Protein AF-A0A5N7MXN5-F1 (afdb_monomer_lite)

Organism: NCBI:txid2108360

Radius of gyration: 14.62 Å; chains: 1; bounding box: 27×20×42 Å

Secondary structure (DSSP, 8-state):
--SEEEEEEEE--HHHHTSTT---TT--EEEEEEEEHHHH-HHHHHHHHHHHHHHHHHTT-

InterPro domains:
  IPR020602 GTP cyclohydrolase I domain [PF01227] (2-52)
  IPR043133 GTP cyclohydrolase I, C-terminal/NADPH-dependent 7-cyano-7-deazaguanine reductase [G3DSA:3.30.1130.10] (1-54)

Foldseek 3Di:
DDQKDKDKDWDQDCCCCVHDVNDDSVPIDIDMDMTGCCVVPPVNVVVVVVVVVVVVVVVVD

pLDDT: mean 91.39, std 9.06, range [47.44, 98.31]

Sequence (61 aa):
APRGLAVRISAVHMCKTQRGVRASHRSRMVNTYYWGDMAQDAELKREFLQECTALDRAGSA

Structure (mmCIF, N/CA/C/O backbone):
data_AF-A0A5N7MXN5-F1
#
_entry.id   AF-A0A5N7MXN5-F1
#
loop_
_atom_site.group_PDB
_atom_site.id
_atom_site.type_symbol
_atom_site.label_atom_id
_atom_site.label_alt_id
_atom_site.label_comp_id
_atom_site.label_asym_id
_atom_site.label_entity_id
_atom_site.label_seq_id
_atom_site.pdbx_PDB_ins_code
_atom_site.Cartn_x
_atom_site.Cartn_y
_atom_site.Cartn_z
_atom_site.occupancy
_atom_site.B_iso_or_equiv
_atom_site.auth_seq_id
_atom_site.auth_comp_id
_atom_site.auth_asym_id
_atom_site.auth_atom_id
_atom_site.pdbx_PDB_model_num
ATOM 1 N N . ALA A 1 1 ? -1.428 -11.472 19.407 1.00 83.12 1 ALA A N 1
ATOM 2 C CA . ALA A 1 1 ? -1.516 -11.383 17.931 1.00 83.12 1 ALA A CA 1
ATOM 3 C C . ALA A 1 1 ? -1.766 -9.926 17.535 1.00 83.12 1 ALA A C 1
ATOM 5 O O . ALA A 1 1 ? -2.375 -9.232 18.348 1.00 83.12 1 ALA A O 1
ATOM 6 N N . PRO A 1 2 ? -1.281 -9.433 16.376 1.00 95.56 2 PRO A N 1
ATOM 7 C CA . PRO A 1 2 ? -1.550 -8.060 15.941 1.00 95.56 2 PRO A CA 1
ATOM 8 C C . PRO A 1 2 ? -3.041 -7.863 15.638 1.00 95.56 2 PRO A C 1
ATOM 10 O O . PRO A 1 2 ? -3.728 -8.808 15.256 1.00 95.56 2 PRO A O 1
ATOM 13 N N . ARG A 1 3 ? -3.526 -6.629 15.796 1.00 96.62 3 ARG A N 1
ATOM 14 C CA . ARG A 1 3 ? -4.928 -6.259 15.531 1.00 96.62 3 ARG A CA 1
ATOM 15 C C . ARG A 1 3 ? -5.268 -6.196 14.036 1.00 96.62 3 ARG A C 1
ATOM 17 O O . ARG A 1 3 ? -6.410 -6.407 13.645 1.00 96.62 3 ARG A O 1
ATOM 24 N N . GLY A 1 4 ? -4.274 -5.942 13.190 1.00 97.25 4 GLY A N 1
ATOM 25 C CA . GLY A 1 4 ? -4.421 -5.912 11.740 1.00 97.25 4 GLY A CA 1
ATOM 26 C C . GLY A 1 4 ? -3.072 -5.968 11.032 1.00 97.25 4 GLY A C 1
ATOM 27 O O . GLY A 1 4 ? -2.025 -5.813 11.662 1.00 97.25 4 GLY A O 1
ATOM 28 N N . LEU A 1 5 ? -3.105 -6.217 9.725 1.00 97.44 5 LEU A N 1
ATOM 29 C CA . LEU A 1 5 ? -1.929 -6.293 8.860 1.00 97.44 5 LEU A CA 1
ATOM 30 C C . LEU A 1 5 ? -2.265 -5.717 7.485 1.00 97.44 5 LEU A C 1
ATOM 32 O O . LEU A 1 5 ? -3.312 -6.033 6.921 1.00 97.44 5 LEU A O 1
ATOM 36 N N . ALA A 1 6 ? -1.357 -4.921 6.929 1.00 97.94 6 ALA A N 1
ATOM 37 C CA . ALA A 1 6 ? -1.387 -4.525 5.530 1.00 97.94 6 ALA A CA 1
ATOM 38 C C . ALA A 1 6 ? -0.073 -4.911 4.855 1.00 97.94 6 ALA A C 1
ATOM 40 O O . ALA A 1 6 ? 1.006 -4.708 5.406 1.00 97.94 6 ALA A O 1
ATOM 41 N N . VAL A 1 7 ? -0.173 -5.471 3.652 1.00 97.56 7 VAL A N 1
ATOM 42 C CA . VAL A 1 7 ? 0.980 -5.838 2.826 1.00 97.56 7 VAL A CA 1
ATOM 43 C C . VAL A 1 7 ? 0.795 -5.212 1.459 1.00 97.56 7 VAL A C 1
ATOM 45 O O . VAL A 1 7 ? -0.213 -5.468 0.802 1.00 97.56 7 VAL A O 1
ATOM 48 N N . ARG A 1 8 ? 1.776 -4.421 1.016 1.00 96.94 8 ARG A N 1
ATOM 49 C CA . ARG A 1 8 ? 1.816 -3.826 -0.321 1.00 96.94 8 ARG A CA 1
ATOM 50 C C . ARG A 1 8 ? 3.105 -4.215 -1.027 1.00 96.94 8 ARG A C 1
ATOM 52 O O . ARG A 1 8 ? 4.192 -4.001 -0.503 1.00 96.94 8 ARG A O 1
ATOM 59 N N . ILE A 1 9 ? 2.977 -4.755 -2.231 1.00 95.25 9 ILE A N 1
ATOM 60 C CA . ILE A 1 9 ? 4.100 -5.180 -3.066 1.00 95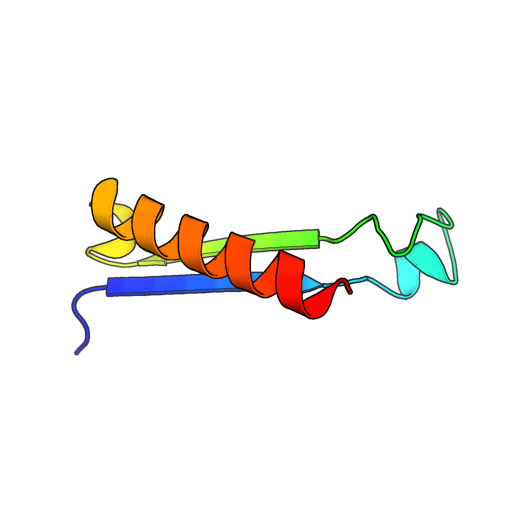.25 9 ILE A CA 1
ATOM 61 C C . ILE A 1 9 ? 4.099 -4.325 -4.329 1.00 95.25 9 ILE A C 1
ATOM 63 O O 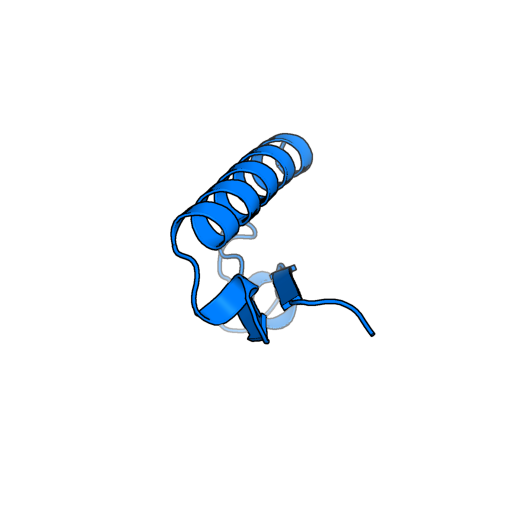. ILE A 1 9 ? 3.118 -4.335 -5.067 1.00 95.25 9 ILE A O 1
ATOM 67 N N . SER A 1 10 ? 5.198 -3.606 -4.570 1.00 94.31 10 SER A N 1
ATOM 68 C CA . SER A 1 10 ? 5.430 -2.771 -5.756 1.00 94.31 10 SER A CA 1
ATOM 69 C C . SER A 1 10 ? 6.648 -3.294 -6.516 1.00 94.31 10 SER A C 1
ATOM 71 O O . SER A 1 10 ? 7.777 -3.162 -6.042 1.00 94.31 10 SER A O 1
ATOM 73 N N . ALA A 1 11 ? 6.449 -3.877 -7.700 1.00 92.88 11 ALA A N 1
ATOM 74 C CA . ALA A 1 11 ? 7.512 -4.578 -8.424 1.00 92.88 11 ALA A CA 1
ATOM 75 C C . ALA A 1 11 ? 7.536 -4.274 -9.928 1.00 92.88 11 ALA A C 1
ATOM 77 O O . ALA A 1 11 ? 6.501 -4.085 -10.572 1.00 92.88 11 ALA A O 1
ATOM 78 N N . VAL A 1 12 ? 8.744 -4.285 -10.502 1.00 92.88 12 VAL A N 1
ATOM 79 C CA . VAL A 1 12 ? 8.954 -4.325 -11.954 1.00 92.88 12 VAL A CA 1
ATOM 80 C C . VAL A 1 12 ? 9.098 -5.778 -12.380 1.00 92.88 12 VAL A C 1
ATOM 82 O O . VAL A 1 12 ? 9.897 -6.526 -11.824 1.00 92.88 12 VAL A O 1
ATOM 85 N N . HIS A 1 13 ? 8.343 -6.175 -13.400 1.00 93.00 13 HIS A N 1
ATOM 86 C CA . HIS A 1 13 ? 8.444 -7.517 -13.959 1.00 93.00 13 HIS A CA 1
ATOM 87 C C . HIS A 1 13 ? 9.405 -7.511 -15.137 1.00 93.00 13 HIS A C 1
ATOM 89 O O . HIS A 1 13 ? 9.059 -7.019 -16.210 1.00 93.00 13 HIS A O 1
ATOM 95 N N . MET A 1 14 ? 10.573 -8.134 -14.979 1.00 93.06 14 MET A N 1
ATOM 96 C CA . MET A 1 14 ? 11.552 -8.225 -16.070 1.00 93.06 14 MET A CA 1
ATOM 97 C C . MET A 1 14 ? 10.984 -8.953 -17.294 1.00 93.06 14 MET A C 1
ATOM 99 O O . MET A 1 14 ? 11.284 -8.591 -18.427 1.00 93.06 14 MET A O 1
ATOM 103 N N . CYS A 1 15 ? 10.064 -9.902 -17.088 1.00 91.69 15 CYS A N 1
ATOM 104 C CA . CYS A 1 15 ? 9.337 -10.554 -18.178 1.00 91.69 15 CYS A CA 1
ATOM 105 C C . CYS A 1 15 ? 8.490 -9.581 -19.016 1.00 91.69 15 CYS A C 1
ATOM 107 O O . CYS A 1 15 ? 8.242 -9.870 -20.181 1.00 91.69 15 CYS A O 1
ATOM 109 N N . LYS A 1 16 ? 8.045 -8.453 -18.441 1.00 90.38 16 LYS A N 1
ATOM 110 C CA . LYS A 1 16 ? 7.299 -7.396 -19.140 1.00 90.38 16 LYS A CA 1
ATOM 111 C C . LYS A 1 16 ? 8.210 -6.335 -19.753 1.00 90.38 16 LYS A C 1
ATOM 113 O O . LYS A 1 16 ? 7.790 -5.711 -20.720 1.00 90.38 16 LYS A O 1
ATOM 118 N N . THR A 1 17 ? 9.407 -6.111 -19.207 1.00 89.62 17 THR A N 1
ATOM 119 C CA . THR A 1 17 ? 10.309 -5.039 -19.661 1.00 89.62 17 THR A CA 1
ATOM 120 C C . THR A 1 17 ? 11.369 -5.523 -20.649 1.00 89.62 17 THR A C 1
ATOM 122 O O . THR A 1 17 ? 11.629 -4.857 -21.646 1.00 89.62 17 THR A O 1
ATOM 125 N N . GLN A 1 18 ? 11.962 -6.696 -20.422 1.00 88.56 18 GLN A N 1
ATOM 126 C CA . GLN A 1 18 ? 13.031 -7.249 -21.264 1.00 88.56 18 GLN A CA 1
ATOM 127 C C . GLN A 1 18 ? 12.502 -8.078 -22.437 1.00 88.56 18 GLN A C 1
ATOM 129 O O . GLN A 1 18 ? 13.196 -8.274 -23.434 1.00 88.56 18 GLN A O 1
ATOM 134 N N . ARG A 1 19 ? 11.298 -8.636 -22.293 1.00 80.06 19 ARG A N 1
ATOM 135 C CA . ARG A 1 19 ? 10.694 -9.597 -23.223 1.00 80.06 19 ARG A CA 1
ATOM 136 C C . ARG A 1 19 ? 9.198 -9.295 -23.367 1.00 80.06 19 ARG A C 1
ATOM 138 O O . ARG A 1 19 ? 8.662 -8.434 -22.672 1.00 80.06 19 ARG A O 1
ATOM 145 N N . GLY A 1 20 ? 8.523 -9.979 -24.289 1.00 81.94 20 GLY A N 1
ATOM 146 C CA . GLY A 1 20 ? 7.080 -9.819 -24.488 1.00 81.94 20 GLY A CA 1
ATOM 147 C C . GLY A 1 20 ? 6.690 -8.386 -24.868 1.00 81.94 20 GLY A C 1
ATOM 148 O O . GLY A 1 20 ? 7.230 -7.830 -25.818 1.00 81.94 20 GLY A O 1
ATOM 149 N N . VAL A 1 21 ? 5.766 -7.790 -24.111 1.00 87.94 21 VAL A N 1
ATOM 150 C CA . VAL A 1 21 ? 5.138 -6.482 -24.392 1.00 87.94 21 VAL A CA 1
ATOM 151 C C . VAL A 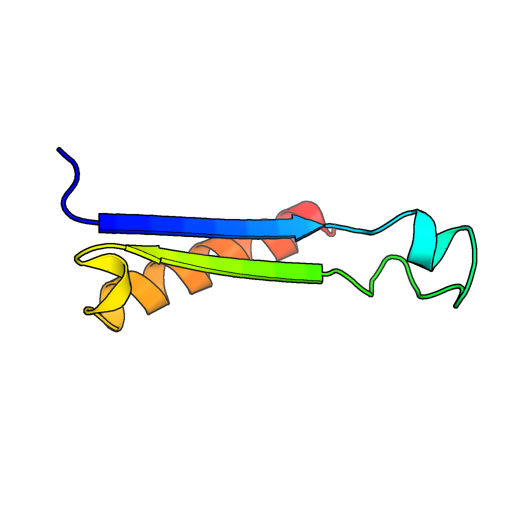1 21 ? 6.073 -5.265 -24.298 1.00 87.94 21 VAL A C 1
ATOM 153 O O . VAL A 1 21 ? 5.632 -4.160 -24.599 1.00 87.94 21 VAL A O 1
ATOM 156 N N . ARG A 1 22 ? 7.339 -5.442 -23.878 1.00 87.12 22 ARG A N 1
ATOM 157 C CA . ARG A 1 22 ? 8.360 -4.374 -23.750 1.00 87.12 22 ARG A CA 1
ATOM 158 C C . ARG A 1 22 ? 7.838 -3.121 -23.031 1.00 87.12 22 ARG A C 1
ATOM 160 O O . ARG A 1 22 ? 8.086 -1.989 -23.439 1.00 87.12 22 ARG A O 1
ATOM 167 N N . ALA A 1 23 ? 7.089 -3.334 -21.956 1.00 86.06 23 ALA A N 1
ATOM 168 C CA . ALA A 1 23 ? 6.560 -2.269 -21.127 1.00 86.06 23 ALA A CA 1
ATOM 169 C C . ALA A 1 23 ? 7.700 -1.467 -20.483 1.00 86.06 23 ALA A C 1
ATOM 171 O O . ALA A 1 23 ? 8.771 -1.994 -20.179 1.00 86.06 23 ALA A O 1
ATOM 172 N N . SER A 1 24 ? 7.452 -0.182 -20.236 1.00 88.88 24 SER A N 1
ATOM 173 C CA . SER A 1 24 ? 8.388 0.672 -19.502 1.00 88.88 24 SER A CA 1
ATOM 174 C C . SER A 1 24 ? 8.696 0.097 -18.114 1.00 88.88 24 SER A C 1
ATOM 176 O O . SER A 1 24 ? 7.810 -0.456 -17.466 1.00 88.88 24 SER A O 1
ATOM 178 N N . HIS A 1 25 ? 9.909 0.323 -17.594 1.00 84.19 25 HIS A N 1
ATOM 179 C CA . HIS A 1 25 ? 10.243 0.046 -16.186 1.00 84.19 25 HIS A CA 1
ATOM 180 C C . HIS A 1 25 ? 9.388 0.872 -15.205 1.00 84.19 25 HIS A C 1
ATOM 182 O O . HIS A 1 25 ? 9.282 0.525 -14.033 1.00 84.19 25 HIS A O 1
ATOM 188 N N . ARG A 1 26 ? 8.718 1.928 -15.691 1.00 84.81 26 ARG A N 1
ATOM 189 C CA . ARG A 1 26 ? 7.697 2.670 -14.935 1.00 84.81 26 ARG A CA 1
ATOM 190 C C . ARG A 1 26 ? 6.362 1.919 -14.822 1.00 84.81 26 ARG A C 1
ATOM 192 O O . ARG A 1 26 ? 5.540 2.274 -13.986 1.00 84.81 26 ARG A O 1
ATOM 199 N N . SER A 1 27 ? 6.135 0.879 -15.630 1.00 86.12 27 SER A N 1
ATOM 200 C CA . SER A 1 27 ? 4.956 0.008 -15.556 1.00 86.12 27 SER A CA 1
ATOM 201 C C . SER A 1 27 ? 5.132 -1.021 -14.436 1.00 86.12 27 SER A C 1
ATOM 203 O O . SER A 1 27 ? 5.477 -2.184 -14.664 1.00 86.12 27 SER A O 1
ATOM 205 N N . ARG A 1 28 ? 4.943 -0.563 -13.197 1.00 90.38 28 ARG A N 1
ATOM 206 C CA . ARG A 1 28 ? 5.026 -1.403 -11.998 1.00 90.38 28 ARG A CA 1
ATOM 207 C C . ARG A 1 28 ? 3.705 -2.127 -11.753 1.00 90.38 28 ARG A C 1
ATOM 209 O O . ARG A 1 28 ? 2.631 -1.574 -11.972 1.00 90.38 28 ARG A O 1
ATOM 216 N N . MET A 1 29 ? 3.791 -3.359 -11.267 1.00 93.19 29 MET A N 1
ATOM 217 C CA . MET A 1 29 ? 2.661 -4.032 -10.631 1.00 93.19 29 MET A CA 1
ATOM 218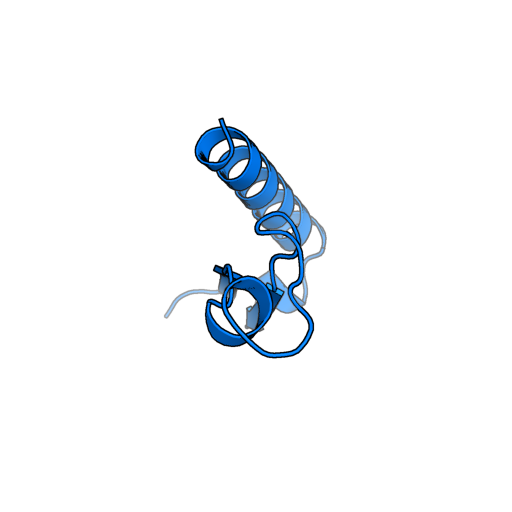 C C . MET A 1 29 ? 2.590 -3.572 -9.177 1.00 93.19 29 MET A C 1
ATOM 220 O O . MET A 1 29 ? 3.619 -3.544 -8.499 1.00 93.19 29 MET A O 1
ATOM 224 N N . VAL A 1 30 ? 1.383 -3.262 -8.704 1.00 94.12 30 VAL A N 1
ATOM 225 C CA . VAL A 1 30 ? 1.117 -2.991 -7.292 1.00 94.12 30 VAL A CA 1
ATOM 226 C C . VAL A 1 30 ? -0.010 -3.894 -6.811 1.00 94.12 30 VAL A C 1
ATOM 228 O O . VAL A 1 30 ? -1.129 -3.791 -7.308 1.00 94.12 30 VAL A O 1
ATOM 231 N N . ASN A 1 31 ? 0.284 -4.740 -5.826 1.00 96.38 31 ASN A N 1
ATOM 232 C CA . ASN A 1 31 ? -0.700 -5.593 -5.164 1.00 96.38 31 ASN A CA 1
ATOM 233 C C . ASN A 1 31 ? -0.781 -5.217 -3.689 1.00 96.38 31 ASN A C 1
ATOM 235 O O . ASN A 1 31 ? 0.257 -5.021 -3.053 1.00 96.38 31 ASN A O 1
ATOM 239 N N . THR A 1 32 ? -1.992 -5.187 -3.135 1.00 97.00 32 THR A N 1
ATOM 240 C CA . THR A 1 32 ? -2.196 -4.863 -1.723 1.00 97.00 32 THR A CA 1
ATOM 241 C C . THR A 1 32 ? -3.212 -5.795 -1.085 1.00 97.00 32 THR A C 1
ATOM 243 O O . THR A 1 32 ? -4.264 -6.051 -1.665 1.00 97.00 32 THR A O 1
ATOM 246 N N . TYR A 1 33 ? -2.905 -6.265 0.120 1.00 97.88 33 TYR A N 1
ATOM 247 C CA . TYR A 1 33 ? -3.777 -7.111 0.927 1.00 97.88 33 TYR A CA 1
ATOM 248 C C . TYR A 1 33 ? -3.886 -6.572 2.348 1.00 97.88 33 TYR A C 1
ATOM 250 O O . TYR A 1 33 ? -2.935 -5.993 2.878 1.00 97.88 33 TYR A O 1
ATOM 258 N N . TYR A 1 34 ? -5.057 -6.774 2.947 1.00 98.00 34 TYR A N 1
ATOM 259 C CA . TYR A 1 34 ? -5.420 -6.232 4.248 1.00 98.00 34 TYR A CA 1
ATOM 260 C C . TYR A 1 34 ? -6.113 -7.301 5.094 1.00 98.00 34 TYR A C 1
ATOM 262 O O . TYR A 1 34 ? -6.956 -8.040 4.586 1.00 98.00 34 TYR A O 1
ATOM 270 N N . TRP A 1 35 ? -5.796 -7.333 6.388 1.00 98.31 35 TRP A N 1
ATOM 271 C CA . TRP A 1 35 ? -6.403 -8.214 7.386 1.00 98.31 35 TRP A CA 1
ATOM 272 C C . TRP A 1 35 ? -6.689 -7.452 8.684 1.00 98.31 35 TRP A C 1
ATOM 274 O O . TRP A 1 35 ? -5.951 -6.530 9.039 1.00 98.31 35 TRP A O 1
ATOM 284 N N . GLY A 1 36 ? -7.724 -7.879 9.415 1.00 97.75 36 GLY A N 1
ATOM 285 C CA . GLY A 1 36 ? -8.117 -7.283 10.698 1.00 97.75 36 GLY A CA 1
ATOM 286 C C . GLY A 1 36 ? -8.488 -5.805 10.568 1.00 97.75 36 GLY A C 1
ATOM 287 O O . GLY A 1 36 ? -9.091 -5.409 9.568 1.00 97.75 36 GLY A O 1
ATOM 288 N N . ASP A 1 37 ? -8.077 -4.992 11.542 1.00 98.00 37 ASP A N 1
ATOM 289 C CA . ASP A 1 37 ? -8.389 -3.554 11.594 1.00 98.00 37 ASP A CA 1
ATOM 290 C C . ASP A 1 37 ? -7.960 -2.812 10.311 1.00 98.00 37 ASP A C 1
ATOM 292 O O . ASP A 1 37 ? -8.682 -1.946 9.827 1.00 98.00 37 ASP A O 1
ATOM 296 N N . MET A 1 38 ? -6.858 -3.224 9.668 1.00 97.81 38 MET A N 1
ATOM 297 C CA . MET A 1 38 ? -6.377 -2.623 8.411 1.00 97.81 38 MET A CA 1
ATOM 298 C C . MET A 1 38 ? -7.335 -2.811 7.220 1.00 97.81 38 MET A C 1
ATOM 300 O O . MET A 1 38 ? -7.217 -2.114 6.211 1.00 97.81 38 MET A O 1
ATOM 304 N N . ALA A 1 39 ? -8.250 -3.782 7.289 1.00 97.25 39 ALA A N 1
ATOM 305 C CA . ALA A 1 39 ? -9.263 -4.008 6.261 1.00 97.25 39 ALA A CA 1
ATOM 306 C C . ALA A 1 39 ? -10.555 -3.216 6.514 1.00 97.25 39 ALA A C 1
ATOM 308 O O . ALA A 1 39 ? -11.272 -2.929 5.554 1.00 97.25 39 ALA A O 1
ATOM 309 N N . GLN A 1 40 ? -10.844 -2.890 7.777 1.00 97.81 40 GLN A N 1
ATOM 310 C CA . GLN A 1 40 ? -12.122 -2.324 8.219 1.00 97.81 40 GLN A CA 1
ATOM 311 C C . GLN A 1 40 ? -12.049 -0.817 8.482 1.00 97.81 40 GLN A C 1
ATOM 313 O O . GLN A 1 40 ? -13.022 -0.109 8.236 1.00 97.81 40 GLN A O 1
ATOM 318 N N . ASP A 1 41 ? -10.901 -0.323 8.941 1.00 98.00 41 ASP A N 1
ATOM 319 C CA . ASP A 1 41 ? -10.696 1.082 9.272 1.00 98.00 41 ASP A CA 1
ATOM 320 C C . ASP A 1 41 ? -10.106 1.850 8.075 1.00 98.00 41 ASP A C 1
ATOM 322 O O . ASP A 1 41 ? -8.992 1.588 7.605 1.00 98.00 41 ASP A O 1
ATOM 326 N N . ALA A 1 42 ? -10.875 2.811 7.562 1.00 96.75 42 ALA A N 1
ATOM 327 C CA . ALA A 1 42 ? -10.480 3.630 6.421 1.00 96.75 42 ALA A CA 1
ATOM 328 C C . ALA A 1 42 ? -9.328 4.597 6.744 1.00 96.75 42 ALA A C 1
ATOM 330 O O . ALA A 1 42 ? -8.541 4.915 5.849 1.00 96.75 42 ALA A O 1
ATOM 331 N N . GLU A 1 43 ? -9.210 5.045 7.994 1.00 97.81 43 GLU A N 1
ATOM 332 C CA . GLU A 1 43 ? -8.156 5.952 8.445 1.00 97.81 43 GLU A CA 1
ATOM 333 C C . GLU A 1 43 ? -6.815 5.226 8.513 1.00 97.81 43 GLU A C 1
ATOM 335 O O . GLU A 1 43 ? -5.853 5.665 7.879 1.00 97.81 43 GLU A O 1
ATOM 340 N N . LEU A 1 44 ? -6.780 4.044 9.140 1.00 97.31 44 LEU A N 1
ATOM 341 C CA . LEU A 1 44 ? -5.578 3.199 9.174 1.00 97.31 44 LEU A CA 1
ATOM 342 C C . LEU A 1 44 ? -5.112 2.820 7.762 1.00 97.31 44 LEU A C 1
ATOM 344 O O . LEU A 1 44 ? -3.920 2.832 7.442 1.00 97.31 44 LEU A O 1
ATOM 348 N N . LYS A 1 45 ? -6.062 2.518 6.870 1.00 97.38 45 LYS A N 1
ATOM 349 C CA . LYS A 1 45 ? -5.764 2.220 5.467 1.00 97.38 45 LYS A CA 1
ATOM 350 C C . LYS A 1 45 ? -5.176 3.426 4.736 1.00 97.38 45 LYS A C 1
ATOM 352 O O . LYS A 1 45 ? -4.264 3.258 3.923 1.00 97.38 45 LYS A O 1
ATOM 357 N N . ARG A 1 46 ? -5.700 4.626 5.002 1.00 97.38 46 ARG A N 1
ATOM 358 C CA . ARG A 1 46 ? -5.229 5.875 4.396 1.00 97.38 46 ARG A CA 1
ATOM 359 C C . ARG A 1 46 ? -3.814 6.210 4.848 1.00 97.38 46 ARG A C 1
ATOM 361 O O . ARG A 1 46 ? -2.988 6.503 3.986 1.00 97.38 46 ARG A O 1
ATOM 368 N N . GLU A 1 47 ? -3.539 6.127 6.146 1.00 97.62 47 GLU A N 1
ATOM 369 C CA . GLU A 1 47 ? -2.211 6.365 6.724 1.00 97.62 47 GLU A CA 1
ATOM 370 C C . GLU A 1 47 ? -1.160 5.453 6.073 1.00 97.62 47 GLU A C 1
ATOM 372 O O . GLU A 1 47 ? -0.181 5.929 5.496 1.00 97.62 47 GLU A O 1
ATOM 377 N N . PHE A 1 48 ? -1.437 4.147 6.015 1.00 97.38 48 PHE A N 1
ATOM 378 C CA . PHE A 1 48 ? -0.550 3.176 5.372 1.00 97.38 48 PHE A CA 1
ATOM 379 C C . PHE A 1 48 ? -0.305 3.466 3.882 1.00 97.38 48 PHE A C 1
ATOM 381 O O . PHE A 1 48 ? 0.822 3.371 3.390 1.00 97.38 48 PHE A O 1
ATOM 388 N N . LEU A 1 49 ? -1.350 3.825 3.127 1.00 95.81 49 LEU A N 1
ATOM 389 C CA . LEU A 1 49 ? -1.209 4.149 1.703 1.00 95.81 49 LEU A CA 1
ATOM 390 C C . LEU A 1 49 ? -0.413 5.440 1.473 1.00 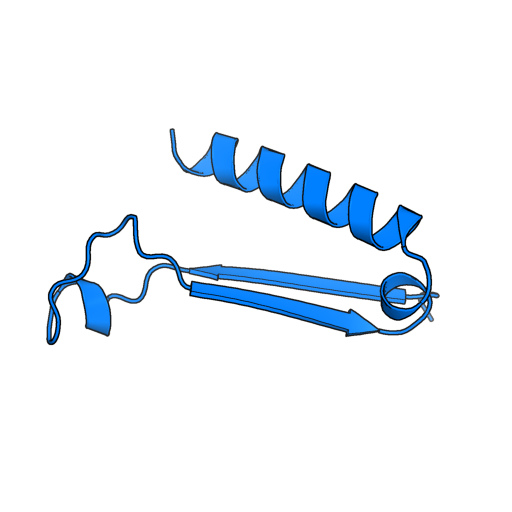95.81 49 LEU A C 1
ATOM 392 O O . LEU A 1 49 ? 0.333 5.526 0.490 1.00 95.81 49 LEU A O 1
ATOM 396 N N . GLN A 1 50 ? -0.549 6.429 2.360 1.00 96.75 50 GLN A N 1
ATOM 397 C CA . GLN A 1 50 ? 0.245 7.656 2.315 1.00 96.75 50 GLN A CA 1
ATOM 398 C C . GLN A 1 50 ? 1.729 7.354 2.530 1.00 96.75 50 GLN A C 1
ATOM 400 O O . GLN A 1 50 ? 2.549 7.778 1.711 1.00 96.75 50 GLN A O 1
ATOM 405 N N . GLU A 1 51 ? 2.064 6.557 3.545 1.00 95.88 51 GLU A N 1
ATOM 406 C CA . GLU A 1 51 ? 3.440 6.133 3.815 1.00 95.88 51 GLU A CA 1
ATOM 407 C C . GLU A 1 51 ? 4.034 5.355 2.629 1.00 95.88 51 GLU A C 1
ATOM 409 O O . GLU A 1 51 ? 5.101 5.701 2.118 1.00 95.88 51 GLU A O 1
ATOM 414 N N . CYS A 1 52 ? 3.294 4.383 2.087 1.00 95.44 52 CYS A N 1
ATOM 415 C CA . CYS A 1 52 ? 3.712 3.629 0.902 1.00 95.44 52 CYS A CA 1
ATOM 416 C C . CYS A 1 52 ? 4.003 4.533 -0.306 1.00 95.44 52 CYS A C 1
ATOM 418 O O . CYS A 1 52 ? 4.951 4.298 -1.055 1.00 95.44 52 CYS A O 1
ATOM 420 N N . THR A 1 53 ? 3.182 5.565 -0.513 1.00 91.50 53 THR A N 1
ATOM 421 C CA . THR A 1 53 ? 3.348 6.516 -1.624 1.00 91.50 53 THR A CA 1
ATOM 422 C C . THR A 1 53 ? 4.556 7.430 -1.412 1.00 91.50 53 THR A C 1
ATOM 424 O O . THR A 1 53 ? 5.194 7.850 -2.381 1.00 91.50 53 THR A O 1
ATOM 427 N N . ALA A 1 54 ? 4.874 7.770 -0.162 1.00 93.25 54 ALA A N 1
ATOM 428 C CA . ALA A 1 54 ? 6.088 8.505 0.173 1.00 93.25 54 ALA A CA 1
ATOM 429 C C . ALA A 1 54 ? 7.340 7.654 -0.106 1.00 93.25 54 ALA A C 1
ATOM 431 O O . ALA A 1 54 ? 8.258 8.125 -0.778 1.00 93.25 54 ALA A O 1
ATOM 432 N N . LEU A 1 55 ? 7.331 6.382 0.308 1.00 89.75 55 LEU A N 1
ATOM 433 C CA . LEU A 1 55 ? 8.426 5.436 0.069 1.00 89.75 55 LEU A CA 1
ATOM 434 C C . LEU A 1 55 ? 8.645 5.149 -1.423 1.00 89.75 55 LEU A C 1
ATOM 436 O O . LEU A 1 55 ? 9.782 5.185 -1.891 1.00 89.75 55 LEU A O 1
ATOM 440 N N . ASP A 1 56 ? 7.575 4.934 -2.196 1.00 86.44 56 ASP A N 1
ATOM 441 C CA . ASP A 1 56 ? 7.680 4.720 -3.646 1.00 86.44 56 ASP A CA 1
ATOM 442 C C . ASP A 1 56 ? 8.319 5.926 -4.353 1.00 86.44 56 ASP A C 1
ATOM 444 O O . ASP A 1 56 ? 9.124 5.748 -5.267 1.00 86.44 56 ASP A O 1
ATOM 448 N N . ARG A 1 57 ? 7.986 7.155 -3.934 1.00 84.94 57 ARG A N 1
ATOM 449 C CA . ARG A 1 57 ? 8.595 8.376 -4.484 1.00 84.94 57 ARG A CA 1
ATOM 450 C C . ARG A 1 57 ? 10.078 8.476 -4.143 1.00 84.94 57 ARG A C 1
ATOM 452 O O . ARG A 1 57 ? 10.860 8.815 -5.023 1.00 84.94 57 ARG A O 1
ATOM 459 N N . ALA A 1 58 ? 10.457 8.146 -2.910 1.00 82.12 58 ALA A N 1
ATOM 460 C CA . ALA A 1 58 ? 11.852 8.157 -2.481 1.00 82.12 58 ALA A CA 1
ATOM 461 C C . ALA A 1 58 ? 12.705 7.099 -3.207 1.00 82.12 58 ALA A C 1
ATOM 463 O O . ALA A 1 58 ? 13.842 7.378 -3.562 1.00 82.12 58 ALA A O 1
ATOM 464 N N . GLY 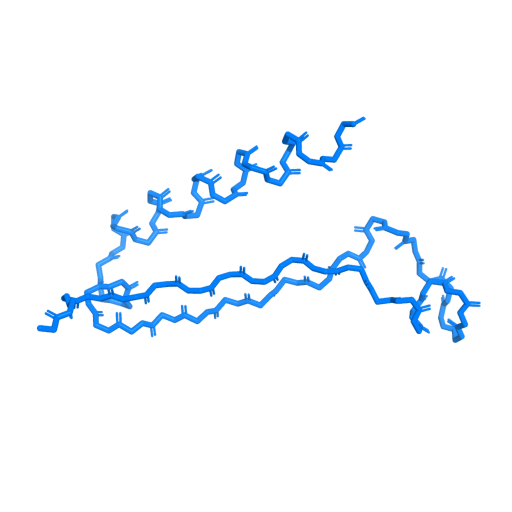A 1 59 ? 12.158 5.908 -3.471 1.00 70.12 59 GLY A N 1
ATOM 465 C CA . GLY A 1 59 ? 12.863 4.824 -4.171 1.00 70.12 59 GLY A CA 1
ATOM 466 C C . GLY A 1 59 ? 12.849 4.905 -5.703 1.00 70.12 59 GLY A C 1
ATOM 467 O O . GLY A 1 59 ? 13.391 4.017 -6.359 1.00 70.12 59 GLY A O 1
ATOM 468 N N . SER A 1 60 ? 12.192 5.917 -6.278 1.00 60.75 60 SER A N 1
ATOM 469 C CA . SER A 1 60 ? 12.112 6.146 -7.732 1.00 60.75 60 SER A CA 1
ATOM 470 C C . SER A 1 60 ? 12.985 7.313 -8.219 1.00 60.75 60 SER A C 1
ATOM 472 O O . SER A 1 60 ? 12.951 7.614 -9.416 1.00 60.75 60 SER A O 1
ATOM 474 N N . ALA A 1 61 ? 13.695 7.982 -7.304 1.00 47.44 61 ALA A N 1
ATOM 475 C CA . ALA A 1 61 ? 14.721 8.987 -7.586 1.00 47.44 61 ALA A CA 1
ATOM 476 C C . ALA A 1 61 ? 16.074 8.311 -7.848 1.00 47.44 61 ALA A C 1
ATOM 478 O O . ALA A 1 61 ? 16.802 8.817 -8.730 1.00 47.44 61 ALA A O 1
#